Protein AF-A0A553IFP4-F1 (afdb_monomer)

Sequence (148 aa):
MVDFTTLPFAVQVHVAQESNVLVGIHGAGLAHSMFMRQGAGAVVEILPRGFEHRGFRNIAAIRNLGYFCTHAKIISSEEWNPGEVVKRIEVEVEREDPQNDGHSNTTTTGELGRRDEWYVMDIEIEEDGFFEITETGIKSRMTKDRGH

pLDDT: mean 74.46, std 21.5, range [29.38, 95.19]

Radius of gyration: 17.95 Å; Cα contacts (8 Å, |Δi|>4): 168; chains: 1; bounding box: 33×40×59 Å

Foldseek 3Di:
DDDPVPDDPVVLLVCLQPAQEAEAEAPRCLVSLLSHQALQHAYEYEAAPPDDDCSNVVSCVVRVHHYHYDHFYFDDPVRDDVVVVVVVPVVPDDDDDDDDDDDDDDDDDDDDPCPPPRVPTDTDDDPVRVCVRRVVRVVVNVVVVVPD

Secondary structure (DSSP, 8-state):
---STTS-HHHHHHHHHH-SEEEEETTBTHHHHHHSPTTT-EEEEEEETT----HHHHHHHHTT-EEEEEEEEE--TTT--HHHHHHHHTTS-------------------------GGG--EE--HHHHHHHHHHHHHHHHTTTT--

Structure (mmCIF, N/CA/C/O backbone):
data_AF-A0A553IFP4-F1
#
_entry.id   AF-A0A553IFP4-F1
#
loop_
_atom_site.group_PDB
_atom_site.id
_atom_site.type_symbol
_atom_site.label_atom_id
_atom_site.label_alt_id
_atom_site.label_comp_id
_atom_site.label_asym_id
_atom_site.label_entity_id
_atom_site.label_seq_id
_atom_site.pdbx_PDB_ins_code
_atom_site.Cartn_x
_atom_site.Cartn_y
_atom_site.Cartn_z
_atom_site.occupancy
_atom_site.B_iso_or_equiv
_atom_site.auth_seq_id
_atom_site.auth_comp_id
_atom_site.auth_asym_id
_atom_site.auth_atom_id
_atom_site.pdbx_PDB_model_num
ATOM 1 N N . MET A 1 1 ? 1.200 -14.270 5.091 1.00 65.12 1 MET A N 1
ATOM 2 C CA . MET A 1 1 ?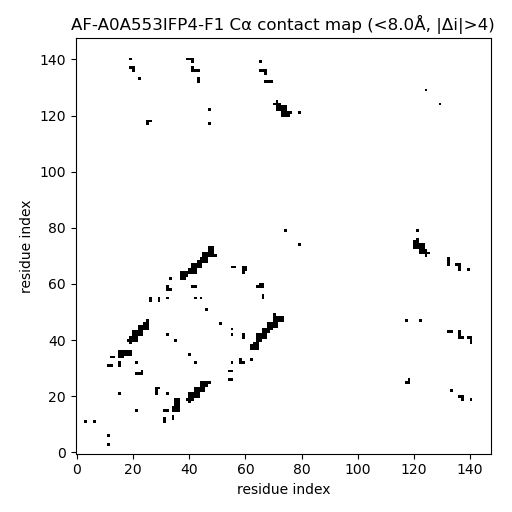 0.666 -13.567 3.902 1.00 65.12 1 MET A CA 1
ATOM 3 C C . MET A 1 1 ? -0.588 -14.308 3.448 1.00 65.12 1 MET A C 1
ATOM 5 O O . MET A 1 1 ? -0.625 -15.515 3.641 1.00 65.12 1 MET A O 1
ATOM 9 N N . VAL A 1 2 ? -1.620 -13.623 2.947 1.00 73.62 2 VAL A N 1
ATOM 10 C CA . VAL A 1 2 ? -2.875 -14.256 2.487 1.00 73.62 2 VAL A CA 1
ATOM 11 C C . VAL A 1 2 ? -2.950 -14.12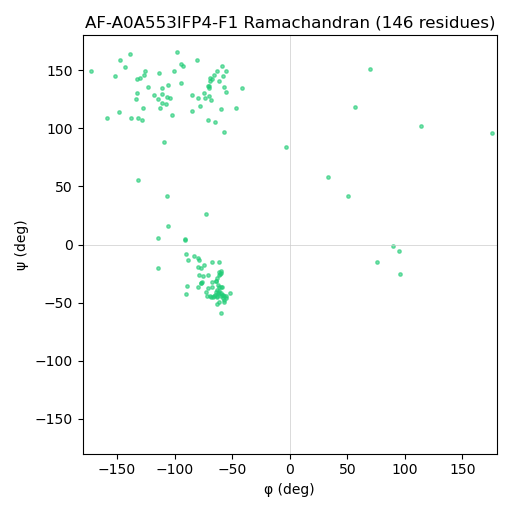1 0.971 1.00 73.62 2 VAL A C 1
ATOM 13 O O . VAL A 1 2 ? -2.773 -13.016 0.464 1.00 73.62 2 VAL A O 1
ATOM 16 N N . ASP A 1 3 ? -3.210 -15.217 0.263 1.00 81.56 3 ASP A N 1
ATOM 17 C CA . ASP A 1 3 ? -3.456 -15.190 -1.179 1.00 81.56 3 ASP A CA 1
ATOM 18 C C . ASP A 1 3 ? -4.931 -14.873 -1.449 1.00 81.56 3 ASP A C 1
ATOM 20 O O . ASP A 1 3 ? -5.823 -15.635 -1.088 1.00 81.56 3 ASP A O 1
ATOM 24 N N . PHE A 1 4 ? -5.197 -13.724 -2.067 1.00 79.00 4 PHE A N 1
ATOM 25 C CA . PHE A 1 4 ? -6.556 -13.272 -2.360 1.00 79.00 4 PHE A CA 1
ATOM 26 C C . PHE A 1 4 ? -7.179 -13.993 -3.562 1.00 79.00 4 PHE A C 1
ATOM 28 O O . PHE A 1 4 ? -8.405 -14.012 -3.671 1.00 79.00 4 PHE A O 1
ATOM 35 N N . THR A 1 5 ? -6.379 -14.599 -4.445 1.00 83.50 5 THR A N 1
ATOM 36 C CA . THR A 1 5 ? -6.872 -15.245 -5.675 1.00 83.50 5 THR A CA 1
ATOM 37 C C . THR A 1 5 ? -7.645 -16.532 -5.391 1.00 83.50 5 THR A C 1
ATOM 39 O O . THR A 1 5 ? -8.560 -16.888 -6.132 1.00 83.50 5 THR A O 1
ATOM 42 N N . THR A 1 6 ? -7.342 -17.182 -4.268 1.00 89.69 6 THR A N 1
ATOM 43 C CA . THR A 1 6 ? -7.983 -18.425 -3.818 1.00 89.69 6 THR A CA 1
ATOM 44 C C . THR A 1 6 ? -9.214 -18.185 -2.942 1.00 89.69 6 THR A C 1
ATOM 46 O O . THR A 1 6 ? -9.957 -19.120 -2.636 1.00 89.69 6 THR A O 1
ATOM 49 N N . LEU A 1 7 ? -9.470 -16.935 -2.540 1.00 88.69 7 LEU A N 1
ATOM 50 C CA . LEU A 1 7 ? -10.558 -16.590 -1.631 1.00 88.69 7 LEU A CA 1
ATOM 51 C C . LEU A 1 7 ? -11.827 -16.169 -2.382 1.00 88.69 7 LEU A C 1
ATOM 53 O O . LEU A 1 7 ? -11.758 -15.349 -3.302 1.00 88.69 7 LEU A O 1
ATOM 57 N N . PRO A 1 8 ? -13.022 -16.601 -1.936 1.00 93.25 8 PRO A N 1
ATOM 58 C CA . PRO A 1 8 ? -14.274 -16.012 -2.394 1.00 93.25 8 PRO A CA 1
ATOM 59 C C . PRO A 1 8 ? -14.309 -14.506 -2.113 1.00 93.25 8 PRO A C 1
ATOM 61 O O . PRO A 1 8 ? -13.852 -14.056 -1.062 1.00 93.25 8 PRO A O 1
ATOM 64 N N . PHE A 1 9 ? -14.928 -13.722 -2.999 1.00 89.31 9 PHE A N 1
ATOM 65 C CA . PHE A 1 9 ? -14.959 -12.257 -2.884 1.00 89.31 9 PHE A CA 1
ATOM 66 C C . PHE A 1 9 ? -15.442 -11.751 -1.512 1.00 89.31 9 PHE A C 1
ATOM 68 O O . PHE A 1 9 ? -14.849 -10.841 -0.939 1.00 89.31 9 PHE A O 1
ATOM 75 N N . ALA A 1 10 ? -16.480 -12.369 -0.939 1.00 92.50 10 ALA A N 1
ATOM 76 C CA . ALA A 1 10 ? -16.972 -12.002 0.391 1.00 92.50 10 ALA A CA 1
ATOM 77 C C . ALA A 1 10 ? -15.898 -12.172 1.483 1.00 92.50 10 ALA A C 1
ATOM 79 O O . ALA A 1 10 ? -15.799 -11.347 2.391 1.00 92.50 10 ALA A O 1
ATOM 80 N N . VAL A 1 11 ? -15.061 -13.206 1.365 1.00 93.44 11 VAL A N 1
ATOM 81 C CA . VAL A 1 11 ? -13.945 -13.456 2.283 1.00 93.44 11 VAL A CA 1
ATOM 82 C C . VAL A 1 11 ? -12.827 -12.444 2.050 1.00 93.44 11 VAL A C 1
ATOM 84 O O . VAL A 1 11 ? -12.305 -11.905 3.017 1.00 93.44 11 VAL A O 1
ATOM 87 N N . GLN A 1 12 ? -12.518 -12.098 0.796 1.00 92.12 12 GLN A N 1
ATOM 88 C CA . GLN A 1 12 ? -11.553 -11.033 0.487 1.00 92.12 12 GLN A CA 1
ATOM 89 C C . GLN A 1 12 ? -11.957 -9.692 1.123 1.00 92.12 12 GLN A C 1
ATOM 91 O O . GLN A 1 12 ? -11.127 -9.001 1.713 1.00 92.12 12 GLN A O 1
ATOM 96 N N . VAL A 1 13 ? -13.242 -9.327 1.036 1.00 92.25 13 VAL A N 1
ATOM 97 C CA . VAL A 1 13 ? -13.784 -8.112 1.668 1.00 92.25 13 VAL A CA 1
ATOM 98 C C . VAL A 1 13 ? -13.666 -8.185 3.188 1.00 92.25 13 VAL A C 1
ATOM 100 O O . VAL A 1 13 ? -13.243 -7.210 3.806 1.00 92.25 13 VAL A O 1
ATOM 103 N N . HIS A 1 14 ? -13.997 -9.330 3.787 1.00 92.75 14 HIS A N 1
ATOM 104 C CA . HIS A 1 14 ? -13.885 -9.521 5.231 1.00 92.75 14 HIS A CA 1
ATOM 105 C C . HIS A 1 14 ? -12.432 -9.409 5.719 1.00 92.75 14 HIS A C 1
ATOM 107 O O . HIS A 1 14 ? -12.154 -8.673 6.660 1.00 92.75 14 HIS A O 1
ATOM 113 N N . VAL A 1 15 ? -11.482 -10.047 5.028 1.00 93.25 15 VAL A N 1
ATOM 114 C CA . VAL A 1 15 ? -10.048 -9.920 5.334 1.00 93.25 15 VAL A CA 1
ATOM 115 C C . VAL A 1 15 ? -9.605 -8.459 5.239 1.00 93.25 15 VAL A C 1
ATOM 117 O O . VAL A 1 15 ? -8.914 -7.967 6.130 1.00 93.25 15 VAL A O 1
ATOM 120 N N . ALA A 1 16 ? -10.034 -7.732 4.204 1.00 92.50 16 ALA A N 1
ATOM 121 C CA . ALA A 1 16 ? -9.710 -6.315 4.063 1.00 92.50 16 ALA A CA 1
ATOM 122 C C . ALA A 1 16 ? -10.293 -5.463 5.210 1.00 92.50 16 ALA A C 1
ATOM 124 O O . ALA A 1 16 ? -9.615 -4.561 5.699 1.00 92.50 16 ALA A O 1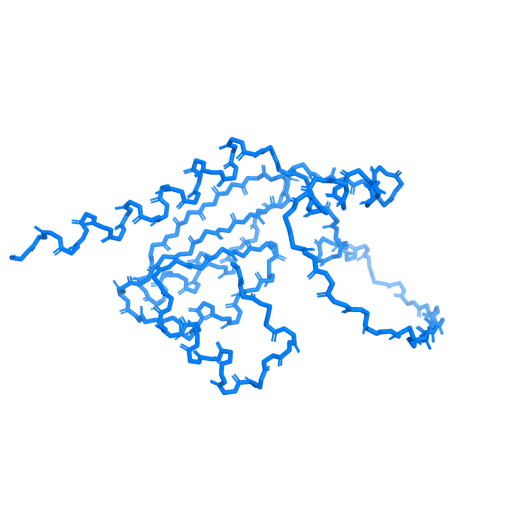
ATOM 125 N N . GLN A 1 17 ? -11.515 -5.758 5.668 1.00 93.56 17 GLN A N 1
ATOM 126 C CA . GLN A 1 17 ? -12.165 -5.080 6.799 1.00 93.56 17 GLN A CA 1
ATOM 127 C C . GLN A 1 17 ? -11.408 -5.265 8.117 1.00 93.56 17 GLN A C 1
ATOM 129 O O . GLN A 1 17 ? -11.241 -4.295 8.858 1.00 93.56 17 GLN A O 1
ATOM 134 N N . GLU A 1 18 ? -10.920 -6.478 8.375 1.00 92.62 18 GLU A N 1
ATOM 135 C CA . GLU A 1 18 ? -10.206 -6.835 9.608 1.00 92.62 18 GLU A CA 1
ATOM 136 C C . GLU A 1 18 ? -8.712 -6.463 9.574 1.00 92.62 18 GLU A C 1
ATOM 138 O O . GLU A 1 18 ? -8.025 -6.498 10.593 1.00 92.62 18 GLU A O 1
ATOM 143 N N . SER A 1 19 ? -8.191 -6.058 8.414 1.00 92.31 19 SER A N 1
ATOM 144 C CA . SER A 1 19 ? -6.783 -5.687 8.260 1.00 92.31 19 SER A CA 1
ATOM 145 C C . SER A 1 19 ? -6.469 -4.331 8.904 1.00 92.31 19 SER A C 1
ATOM 147 O O . SER A 1 19 ? -7.054 -3.301 8.563 1.00 92.31 19 SER A O 1
ATOM 149 N N . ASN A 1 20 ? -5.469 -4.290 9.791 1.00 92.56 20 ASN A N 1
ATOM 150 C CA . ASN A 1 20 ? -4.939 -3.031 10.336 1.00 92.56 20 ASN A CA 1
ATOM 151 C C . ASN A 1 20 ? -4.022 -2.303 9.347 1.00 92.56 20 ASN A C 1
ATOM 153 O O . ASN A 1 20 ? -3.975 -1.071 9.338 1.00 92.56 20 ASN A O 1
ATOM 157 N N . VAL A 1 21 ? -3.292 -3.063 8.532 1.00 93.50 21 VAL A N 1
ATOM 158 C CA . VAL A 1 21 ? -2.367 -2.557 7.520 1.00 93.50 21 VAL A CA 1
ATOM 159 C C . VAL A 1 21 ? -2.626 -3.302 6.221 1.00 93.50 21 VAL A C 1
ATOM 161 O O . VAL A 1 21 ? -2.685 -4.529 6.215 1.00 93.50 21 VAL A O 1
ATOM 164 N N . LEU A 1 22 ? -2.776 -2.555 5.134 1.00 93.50 22 LEU A N 1
ATOM 165 C CA . LEU A 1 22 ? -2.838 -3.082 3.779 1.00 93.50 22 LEU A CA 1
ATOM 166 C C . LEU A 1 22 ? -1.618 -2.588 3.012 1.00 93.50 22 LEU A C 1
ATOM 168 O O . LEU A 1 22 ? -1.394 -1.382 2.932 1.00 93.50 22 LEU A O 1
ATOM 172 N N . VAL A 1 23 ? -0.854 -3.514 2.442 1.00 92.94 23 VAL A N 1
ATOM 173 C CA . VAL A 1 23 ? 0.271 -3.202 1.557 1.00 92.94 23 VAL A CA 1
ATOM 174 C C . VAL A 1 23 ? -0.170 -3.477 0.123 1.00 92.94 23 VAL A C 1
ATOM 176 O O . VAL A 1 23 ? -0.677 -4.559 -0.164 1.00 92.94 23 VAL A O 1
ATOM 179 N N . GLY A 1 24 ? -0.035 -2.487 -0.755 1.00 89.69 24 GLY A N 1
ATOM 180 C CA . GLY A 1 24 ? -0.436 -2.566 -2.156 1.00 89.69 24 GLY A CA 1
ATOM 181 C C . GLY A 1 24 ? 0.678 -2.103 -3.084 1.00 89.69 24 GLY A C 1
ATOM 182 O O . GLY A 1 24 ? 1.411 -1.166 -2.770 1.00 89.69 24 GLY A O 1
ATOM 183 N N . ILE A 1 25 ? 0.794 -2.758 -4.234 1.00 87.94 25 ILE A N 1
ATOM 184 C CA . ILE A 1 25 ? 1.795 -2.461 -5.259 1.00 87.94 25 ILE A CA 1
ATOM 185 C C . ILE A 1 25 ? 1.088 -1.797 -6.442 1.00 87.94 25 ILE A C 1
ATOM 187 O O . ILE A 1 25 ? 0.154 -2.371 -6.991 1.00 87.94 25 ILE A O 1
ATOM 191 N N . HIS A 1 26 ? 1.493 -0.577 -6.801 1.00 76.31 26 HIS A N 1
ATOM 192 C CA . HIS A 1 26 ? 1.103 0.156 -8.016 1.00 76.31 26 HIS A CA 1
ATOM 193 C C . HIS A 1 26 ? -0.339 -0.102 -8.530 1.00 76.31 26 HIS A C 1
ATOM 195 O O . HIS A 1 26 ? -0.580 -0.517 -9.661 1.00 76.31 26 HIS A O 1
ATOM 201 N N . GLY A 1 27 ? -1.343 0.157 -7.684 1.00 71.69 27 GLY A N 1
ATOM 202 C CA . GLY A 1 27 ? -2.770 -0.018 -8.012 1.00 71.69 27 GLY A CA 1
ATOM 203 C C . GLY A 1 27 ? -3.388 -1.352 -7.564 1.00 71.69 27 GLY A C 1
ATOM 204 O O . GLY A 1 27 ? -4.588 -1.391 -7.271 1.00 71.69 27 GLY A O 1
ATOM 205 N N . ALA A 1 28 ? -2.596 -2.416 -7.407 1.00 78.62 28 ALA A N 1
ATOM 206 C CA . ALA A 1 28 ? -3.037 -3.673 -6.809 1.00 78.62 28 ALA A CA 1
ATOM 207 C C . ALA A 1 28 ? -3.317 -3.472 -5.313 1.00 78.62 28 ALA A C 1
ATOM 209 O O . ALA A 1 28 ? -2.475 -2.984 -4.564 1.00 78.62 28 ALA A O 1
ATOM 210 N N . GLY A 1 29 ? -4.531 -3.816 -4.877 1.00 80.62 29 GLY A N 1
ATOM 211 C CA . GLY A 1 29 ? -5.001 -3.576 -3.507 1.00 80.62 29 GLY A CA 1
ATOM 212 C C . GLY A 1 29 ? -5.793 -2.277 -3.312 1.00 80.62 29 GLY A C 1
ATOM 213 O O . GLY A 1 29 ? -6.374 -2.079 -2.243 1.00 80.62 29 GLY A O 1
ATOM 214 N N .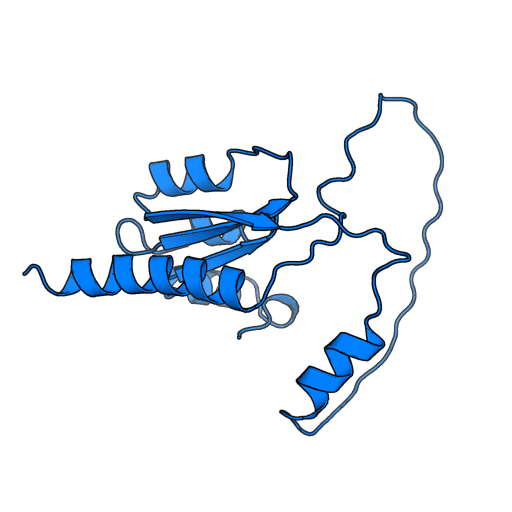 LEU A 1 30 ? -5.908 -1.420 -4.339 1.00 86.19 30 LEU A N 1
ATOM 215 C CA . LEU A 1 30 ? -6.642 -0.153 -4.233 1.00 86.19 30 LEU A CA 1
ATOM 216 C C . LEU A 1 30 ? -8.113 -0.386 -3.870 1.00 86.19 30 LEU A C 1
ATOM 218 O O . LEU A 1 30 ? -8.646 0.270 -2.976 1.00 86.19 30 LEU A O 1
ATOM 222 N N . ALA A 1 31 ? -8.757 -1.355 -4.522 1.00 87.75 31 ALA A N 1
ATOM 223 C CA . ALA A 1 31 ? -10.144 -1.717 -4.239 1.00 87.75 31 ALA A CA 1
ATOM 224 C C . ALA A 1 31 ? -10.323 -2.204 -2.791 1.00 87.75 31 ALA A C 1
ATOM 226 O O . ALA A 1 31 ? -11.255 -1.788 -2.107 1.00 87.75 31 ALA A O 1
ATOM 227 N N . HIS A 1 32 ? -9.393 -3.017 -2.286 1.00 89.44 32 HIS A N 1
ATOM 228 C CA . HIS A 1 32 ? -9.439 -3.522 -0.914 1.00 89.44 32 HIS A CA 1
ATOM 229 C C . HIS A 1 32 ? -9.310 -2.401 0.131 1.00 89.44 32 HIS A C 1
ATOM 231 O O . HIS A 1 32 ? -9.971 -2.462 1.167 1.00 89.44 32 HIS A O 1
ATOM 237 N N . SER A 1 33 ? -8.577 -1.319 -0.167 1.00 91.38 33 SER A N 1
ATOM 238 C CA . SER A 1 33 ? -8.487 -0.152 0.728 1.00 91.38 33 SER A CA 1
ATOM 239 C C . SER A 1 33 ? -9.842 0.530 0.996 1.00 91.38 33 SER A C 1
ATOM 241 O O . SER A 1 33 ? -10.042 1.112 2.064 1.00 91.38 33 SER A O 1
ATOM 243 N N . MET A 1 34 ? -10.818 0.407 0.083 1.00 91.94 34 MET A N 1
ATOM 244 C CA . MET A 1 34 ? -12.183 0.907 0.305 1.00 91.94 34 MET A CA 1
ATOM 245 C C . MET A 1 34 ? -12.912 0.132 1.405 1.00 91.94 34 MET A C 1
ATOM 247 O O . MET A 1 34 ? -13.725 0.708 2.132 1.00 91.94 34 MET A O 1
ATOM 251 N N . PHE A 1 35 ? -12.610 -1.159 1.542 1.00 94.25 35 PHE A N 1
ATOM 252 C CA . PHE A 1 35 ? -13.263 -2.051 2.492 1.00 94.25 35 PHE A CA 1
ATOM 253 C C . PHE A 1 35 ? -12.591 -2.062 3.865 1.00 94.25 35 PHE A C 1
ATOM 255 O O . PHE A 1 35 ? -13.222 -2.496 4.819 1.00 94.25 35 PHE A O 1
ATOM 262 N N . MET A 1 36 ? -11.379 -1.516 4.011 1.00 94.50 36 MET A N 1
ATOM 263 C CA . MET A 1 36 ? -10.734 -1.384 5.321 1.00 94.50 36 MET A CA 1
ATOM 264 C C . MET A 1 36 ? -11.596 -0.621 6.331 1.00 94.50 36 MET A C 1
ATOM 266 O O . MET A 1 36 ? -12.345 0.304 5.976 1.00 94.50 36 MET A O 1
ATOM 270 N N . ARG A 1 37 ? -11.443 -0.967 7.616 1.00 91.19 37 ARG A N 1
ATOM 271 C CA . ARG A 1 37 ? -12.126 -0.292 8.725 1.00 91.19 37 ARG A CA 1
ATOM 272 C C . ARG A 1 37 ? -11.757 1.193 8.774 1.00 91.19 37 ARG A C 1
ATOM 274 O O . ARG A 1 37 ? -10.605 1.574 9.003 1.00 91.19 37 ARG A O 1
ATOM 281 N N . GLN A 1 38 ? -12.766 2.036 8.571 1.00 89.50 38 GLN A N 1
ATOM 282 C CA . GLN A 1 38 ? -12.627 3.490 8.518 1.00 89.50 38 GLN A CA 1
ATOM 283 C C . GLN A 1 38 ? -11.991 4.039 9.803 1.00 89.50 38 GLN A C 1
ATOM 285 O O . GLN A 1 38 ? -12.349 3.626 10.903 1.00 89.50 38 GLN A O 1
ATOM 290 N N . GLY A 1 39 ? -11.036 4.966 9.675 1.00 88.94 39 GLY A N 1
ATOM 291 C CA . GLY A 1 39 ? -10.365 5.600 10.821 1.00 88.94 39 GLY A CA 1
ATOM 292 C C . GLY A 1 39 ? -9.320 4.740 11.544 1.00 88.94 39 GLY A C 1
ATOM 293 O O . GLY A 1 39 ? -8.504 5.279 12.303 1.00 88.94 39 GLY A O 1
ATOM 294 N N . ALA A 1 40 ? -9.321 3.425 11.303 1.00 86.44 40 ALA A N 1
ATOM 295 C CA . ALA A 1 40 ? -8.575 2.451 12.091 1.00 86.44 40 ALA A CA 1
ATOM 296 C C . ALA A 1 40 ? -7.458 1.739 11.316 1.00 86.44 40 ALA A C 1
ATOM 298 O O . ALA A 1 40 ? -6.513 1.287 11.951 1.00 86.44 40 ALA A O 1
ATOM 299 N N . GLY A 1 41 ? -7.482 1.720 9.979 1.00 92.88 41 GLY A N 1
ATOM 300 C CA . GLY A 1 41 ? -6.439 1.091 9.153 1.00 92.88 41 GLY A CA 1
ATOM 301 C C . GLY A 1 41 ? -5.374 2.043 8.582 1.00 92.88 41 GLY A C 1
ATOM 302 O O . GLY A 1 41 ? -5.545 3.266 8.571 1.00 92.88 41 GLY A O 1
ATOM 303 N N . ALA A 1 42 ? -4.274 1.480 8.088 1.00 95.19 42 ALA A N 1
ATOM 304 C CA . ALA A 1 42 ? -3.257 2.173 7.300 1.00 95.19 42 ALA A CA 1
ATOM 305 C C . ALA A 1 42 ? -3.000 1.457 5.968 1.00 95.19 42 ALA A C 1
ATOM 307 O O . ALA A 1 42 ? -3.095 0.238 5.875 1.00 95.19 42 ALA A O 1
ATOM 308 N N . VAL A 1 43 ? -2.646 2.235 4.954 1.00 94.38 43 VAL A N 1
ATOM 309 C CA . VAL A 1 43 ? -2.230 1.769 3.637 1.00 94.38 43 VAL A CA 1
ATOM 310 C C . VAL A 1 43 ? -0.747 2.066 3.463 1.00 94.38 43 VAL A C 1
ATOM 312 O O . VAL A 1 43 ? -0.300 3.183 3.733 1.00 94.38 43 VAL A O 1
ATOM 315 N N . VAL A 1 44 ? -0.017 1.077 2.964 1.00 94.38 44 VAL A N 1
ATOM 316 C CA . VAL A 1 44 ? 1.347 1.203 2.459 1.00 94.38 44 VAL A CA 1
ATOM 317 C C . VAL A 1 44 ? 1.308 0.970 0.951 1.00 94.38 44 VAL A C 1
ATOM 319 O O . VAL A 1 44 ? 0.918 -0.105 0.506 1.00 94.38 44 VAL A O 1
ATOM 322 N N . GLU A 1 45 ? 1.672 1.975 0.162 1.00 93.25 45 GLU A N 1
ATOM 323 C CA . GLU A 1 45 ? 1.720 1.885 -1.300 1.00 93.25 45 GLU A CA 1
ATOM 324 C C . GLU A 1 45 ? 3.170 1.815 -1.793 1.00 93.25 45 GLU A C 1
ATOM 326 O O . GLU A 1 45 ? 3.995 2.670 -1.469 1.00 93.25 45 GLU A O 1
ATOM 331 N N . ILE A 1 46 ? 3.479 0.811 -2.608 1.00 91.50 46 ILE A N 1
ATOM 332 C CA . ILE A 1 46 ? 4.763 0.692 -3.298 1.00 91.50 46 ILE A CA 1
ATOM 333 C C . ILE A 1 46 ? 4.544 1.121 -4.749 1.00 91.50 46 ILE A C 1
ATOM 335 O O . ILE A 1 46 ? 3.827 0.461 -5.503 1.00 91.50 46 ILE A O 1
ATOM 339 N N . LEU A 1 47 ? 5.128 2.256 -5.124 1.00 89.38 47 LEU A N 1
ATOM 340 C CA . LEU A 1 47 ? 5.007 2.849 -6.455 1.00 89.38 47 LEU A CA 1
ATOM 341 C C . LEU A 1 47 ? 6.252 2.554 -7.298 1.00 89.38 47 LEU A C 1
ATOM 343 O O . LEU A 1 47 ? 7.351 2.504 -6.753 1.00 89.38 47 LEU A O 1
ATOM 347 N N . PRO A 1 48 ? 6.148 2.439 -8.627 1.00 88.06 48 PRO A N 1
ATOM 348 C CA . PRO A 1 48 ? 7.324 2.386 -9.480 1.00 88.06 48 PRO A CA 1
ATOM 349 C C . PRO A 1 48 ? 8.008 3.760 -9.483 1.00 88.06 48 PRO A C 1
ATOM 351 O O . PRO A 1 48 ? 7.344 4.802 -9.499 1.00 88.06 48 PRO A O 1
ATOM 354 N N . ARG A 1 49 ? 9.342 3.801 -9.459 1.00 84.44 49 ARG A N 1
ATOM 355 C CA . ARG A 1 49 ? 10.108 5.056 -9.460 1.00 84.44 49 ARG A CA 1
ATOM 356 C C . ARG A 1 49 ? 9.709 5.931 -10.655 1.00 84.44 49 ARG A C 1
ATOM 358 O O . ARG A 1 49 ? 9.699 5.476 -11.792 1.00 84.44 49 ARG A O 1
ATOM 365 N N . GLY A 1 50 ? 9.428 7.207 -10.387 1.00 80.19 50 GLY A N 1
ATOM 366 C CA . GLY A 1 50 ? 8.991 8.173 -11.402 1.00 80.19 50 GLY A CA 1
ATOM 367 C C . GLY A 1 50 ? 7.474 8.242 -11.608 1.00 80.19 50 GLY A C 1
ATOM 368 O O . GLY A 1 50 ? 7.020 9.082 -12.380 1.00 80.19 50 GLY A O 1
ATOM 369 N N . PHE A 1 51 ? 6.693 7.424 -10.893 1.00 78.25 51 PHE A N 1
ATOM 370 C CA . PHE A 1 51 ? 5.232 7.475 -10.912 1.00 78.25 51 PHE A CA 1
ATOM 371 C C . PHE A 1 51 ? 4.667 8.102 -9.635 1.00 78.25 51 PHE A C 1
ATOM 373 O O . PHE A 1 51 ? 5.080 7.791 -8.517 1.00 78.25 51 PHE A O 1
ATOM 380 N N . GLU A 1 52 ? 3.669 8.969 -9.809 1.00 73.00 52 GLU A N 1
ATOM 381 C CA . GLU A 1 52 ? 2.969 9.661 -8.719 1.00 73.00 52 GLU A CA 1
ATOM 382 C C . GLU A 1 52 ? 1.445 9.561 -8.886 1.00 73.00 52 GLU A C 1
ATOM 384 O O . GLU A 1 52 ? 0.712 10.556 -8.926 1.00 73.00 52 GLU A O 1
ATOM 389 N N . HIS A 1 53 ? 0.933 8.334 -8.993 1.00 79.12 53 HIS A N 1
ATOM 390 C CA . HIS A 1 53 ? -0.509 8.119 -8.935 1.00 79.12 53 HIS A CA 1
ATOM 391 C C . HIS A 1 53 ? -1.028 8.353 -7.515 1.00 79.12 53 HIS A C 1
ATOM 393 O O . HIS A 1 53 ? -0.432 7.948 -6.527 1.00 79.12 53 HIS A O 1
ATOM 399 N N . ARG A 1 54 ? -2.166 9.048 -7.406 1.00 79.69 54 ARG A N 1
ATOM 400 C CA . ARG A 1 54 ? -2.727 9.486 -6.113 1.00 79.69 54 ARG A CA 1
ATOM 401 C C . ARG A 1 54 ? -3.940 8.667 -5.677 1.00 79.69 54 ARG A C 1
ATOM 403 O O . ARG A 1 54 ? -4.702 9.119 -4.827 1.00 79.69 54 ARG A O 1
ATOM 410 N N . GLY A 1 55 ? -4.148 7.497 -6.285 1.00 84.19 55 GLY A N 1
ATOM 411 C CA . GLY A 1 55 ? -5.329 6.658 -6.072 1.00 84.19 55 GLY A CA 1
ATOM 412 C C . GLY A 1 55 ? -5.474 6.238 -4.613 1.00 84.19 55 GLY A C 1
ATOM 413 O O . GLY A 1 55 ? -6.455 6.606 -3.962 1.00 84.19 55 GLY A O 1
ATOM 414 N N . PHE A 1 56 ? -4.470 5.546 -4.073 1.00 86.56 56 PHE A N 1
ATOM 415 C CA . PHE A 1 56 ? -4.484 5.116 -2.676 1.00 86.56 56 PHE A CA 1
ATOM 416 C C . PHE A 1 56 ? -4.478 6.299 -1.721 1.00 86.56 56 PHE A C 1
ATOM 418 O O . PHE A 1 56 ? -5.251 6.300 -0.769 1.00 86.56 56 PHE A O 1
ATOM 425 N N . ARG A 1 57 ? -3.691 7.344 -2.006 1.00 90.25 57 ARG A N 1
ATOM 426 C CA . ARG A 1 57 ? -3.677 8.565 -1.188 1.00 90.25 57 ARG A CA 1
ATOM 427 C C . ARG A 1 57 ? -5.070 9.176 -1.037 1.00 90.25 57 ARG A C 1
ATOM 429 O O . ARG A 1 57 ? -5.463 9.565 0.061 1.00 90.25 57 ARG A O 1
ATOM 436 N N . ASN A 1 58 ? -5.826 9.256 -2.131 1.00 91.81 58 ASN A N 1
ATOM 437 C CA . ASN A 1 58 ? -7.170 9.825 -2.123 1.00 91.81 58 ASN A CA 1
ATOM 438 C C . ASN A 1 58 ? -8.151 8.940 -1.346 1.00 91.81 58 ASN A C 1
ATOM 440 O O . ASN A 1 58 ? -8.910 9.456 -0.526 1.00 91.81 58 ASN A O 1
ATOM 444 N N . ILE A 1 59 ? -8.128 7.620 -1.560 1.00 91.44 59 ILE A N 1
ATOM 445 C CA . ILE A 1 59 ? -9.004 6.704 -0.815 1.00 91.44 59 ILE A CA 1
ATOM 446 C C . ILE A 1 59 ? -8.643 6.706 0.669 1.00 91.44 59 ILE A C 1
ATOM 448 O O . ILE A 1 59 ? -9.539 6.805 1.502 1.00 91.44 59 ILE A O 1
ATOM 452 N N . ALA A 1 60 ? -7.356 6.674 1.010 1.00 92.31 60 ALA A N 1
ATOM 453 C CA . ALA A 1 60 ? -6.897 6.747 2.388 1.00 92.31 60 ALA A CA 1
ATOM 454 C C . ALA A 1 60 ? -7.392 8.025 3.073 1.00 92.31 60 ALA A C 1
ATOM 456 O O . ALA A 1 60 ? -7.927 7.950 4.175 1.00 92.31 60 ALA A O 1
ATOM 457 N N . ALA A 1 61 ? -7.333 9.176 2.396 1.00 92.94 61 ALA A N 1
ATOM 458 C CA . ALA A 1 61 ? -7.892 10.420 2.919 1.00 92.94 61 ALA A CA 1
ATOM 459 C C . ALA A 1 61 ? -9.413 10.324 3.152 1.00 92.94 61 ALA A C 1
ATOM 461 O O . ALA A 1 61 ? -9.887 10.625 4.246 1.00 92.94 61 ALA A O 1
ATOM 462 N N . ILE A 1 62 ? -10.177 9.839 2.165 1.00 94.00 62 ILE A N 1
ATOM 463 C CA . ILE A 1 62 ? -11.643 9.684 2.266 1.00 94.00 62 ILE A CA 1
ATOM 464 C C . ILE A 1 62 ? -12.030 8.708 3.391 1.00 94.00 62 ILE A C 1
ATOM 466 O O . ILE A 1 62 ? -13.019 8.907 4.097 1.00 94.00 62 ILE A O 1
ATOM 470 N N . ARG A 1 63 ? -11.243 7.648 3.581 1.00 92.19 63 ARG A N 1
ATOM 471 C CA . ARG A 1 63 ? -11.468 6.587 4.571 1.00 92.19 63 ARG A CA 1
ATOM 472 C C . ARG A 1 63 ? -10.794 6.869 5.922 1.00 92.19 63 ARG A C 1
ATOM 474 O O . ARG A 1 63 ? -10.878 6.032 6.823 1.00 92.19 63 ARG A O 1
ATOM 481 N N . ASN A 1 64 ? -10.164 8.034 6.098 1.00 94.38 64 ASN A N 1
ATOM 482 C CA . ASN A 1 64 ? -9.399 8.397 7.298 1.00 94.38 64 ASN A CA 1
ATOM 483 C C . ASN A 1 64 ? -8.366 7.316 7.695 1.00 94.38 64 ASN A C 1
ATOM 485 O O . ASN A 1 64 ? -8.228 6.938 8.861 1.00 94.38 64 ASN A O 1
ATOM 489 N N . LEU A 1 65 ? -7.687 6.758 6.697 1.00 94.25 65 LEU A N 1
ATOM 490 C CA . LEU A 1 65 ? -6.626 5.774 6.869 1.00 94.25 65 LEU A CA 1
ATOM 491 C C . LEU A 1 65 ? -5.272 6.480 6.939 1.00 94.25 65 LEU A C 1
ATOM 493 O O . LEU A 1 65 ? -5.079 7.559 6.382 1.00 94.25 65 LEU A O 1
ATOM 497 N N . GLY A 1 66 ? -4.316 5.847 7.618 1.00 94.38 66 GLY A N 1
ATOM 498 C CA . GLY A 1 66 ? -2.911 6.234 7.468 1.00 94.38 66 GLY A CA 1
ATOM 499 C C . GLY A 1 66 ? -2.457 5.937 6.045 1.00 94.38 66 GLY A C 1
ATOM 500 O O . GLY A 1 66 ? -2.916 4.959 5.461 1.00 94.38 66 GLY A O 1
ATOM 501 N N . TYR A 1 67 ? -1.579 6.762 5.493 1.00 94.94 67 TYR A N 1
ATOM 502 C CA . TYR A 1 67 ? -1.046 6.559 4.154 1.00 94.94 67 TYR A CA 1
ATOM 503 C C . TYR A 1 67 ? 0.463 6.747 4.176 1.00 94.94 67 TYR A C 1
ATOM 505 O O . TYR A 1 67 ? 0.955 7.790 4.609 1.00 94.94 67 TYR A O 1
ATOM 513 N N . PHE A 1 68 ? 1.168 5.730 3.700 1.00 94.56 68 PHE A N 1
ATOM 514 C CA . PHE A 1 68 ? 2.616 5.682 3.586 1.00 94.56 68 PHE A CA 1
ATOM 515 C C . PHE A 1 68 ? 2.956 5.173 2.192 1.00 94.56 68 PHE A C 1
ATOM 517 O O . PHE A 1 68 ? 2.254 4.306 1.673 1.00 94.56 68 PHE A O 1
ATOM 524 N N . CYS A 1 69 ? 4.006 5.701 1.575 1.00 93.25 69 CYS A N 1
ATOM 525 C CA . CYS A 1 69 ? 4.430 5.223 0.269 1.00 93.25 69 CYS A CA 1
ATOM 526 C C . CYS A 1 69 ? 5.944 5.222 0.120 1.00 93.25 69 CYS A C 1
ATOM 528 O O . CYS A 1 69 ? 6.635 6.034 0.735 1.00 93.25 69 CYS A O 1
ATOM 530 N N . THR A 1 70 ? 6.428 4.335 -0.741 1.00 92.81 70 THR A N 1
ATOM 531 C CA . THR A 1 70 ? 7.821 4.295 -1.187 1.00 92.81 70 THR A CA 1
ATOM 532 C C . THR A 1 70 ? 7.884 4.018 -2.686 1.00 92.81 70 THR A C 1
ATOM 534 O O . THR A 1 70 ? 6.897 3.590 -3.289 1.00 92.81 70 THR A O 1
ATOM 537 N N . HIS A 1 71 ? 9.045 4.270 -3.286 1.00 90.69 71 HIS A N 1
ATOM 538 C CA . HIS A 1 71 ? 9.286 4.060 -4.707 1.00 90.69 71 HIS A CA 1
ATOM 539 C C . HIS A 1 71 ? 10.265 2.907 -4.931 1.00 90.69 71 HIS A C 1
ATOM 541 O O . HIS A 1 71 ? 11.405 2.961 -4.477 1.00 90.69 71 HIS A O 1
ATOM 547 N N . ALA A 1 72 ? 9.826 1.900 -5.677 1.00 90.06 72 ALA A N 1
ATOM 548 C CA . ALA A 1 72 ? 10.597 0.732 -6.080 1.00 90.06 72 ALA A CA 1
ATOM 549 C C . ALA A 1 72 ? 11.241 0.924 -7.462 1.00 90.06 72 ALA A C 1
ATOM 551 O O . ALA A 1 72 ? 10.770 1.715 -8.289 1.00 90.06 72 ALA A O 1
ATOM 552 N N . LYS A 1 73 ? 12.338 0.210 -7.725 1.00 89.31 73 LYS A N 1
ATOM 553 C CA . LYS A 1 73 ? 13.003 0.209 -9.030 1.00 89.31 73 LYS A CA 1
ATOM 554 C C . LYS A 1 73 ? 12.103 -0.516 -10.031 1.00 89.31 73 LYS A C 1
ATOM 556 O O . LYS A 1 73 ? 11.586 -1.582 -9.738 1.00 89.31 73 LYS A O 1
ATOM 561 N N . ILE A 1 74 ? 11.932 0.062 -11.213 1.00 85.00 74 ILE A N 1
ATOM 562 C CA . ILE A 1 74 ? 11.337 -0.641 -12.352 1.00 85.00 74 ILE A CA 1
ATOM 563 C C . ILE A 1 74 ? 12.378 -1.613 -12.896 1.00 85.00 74 ILE A C 1
ATOM 565 O O . ILE A 1 74 ? 13.505 -1.196 -13.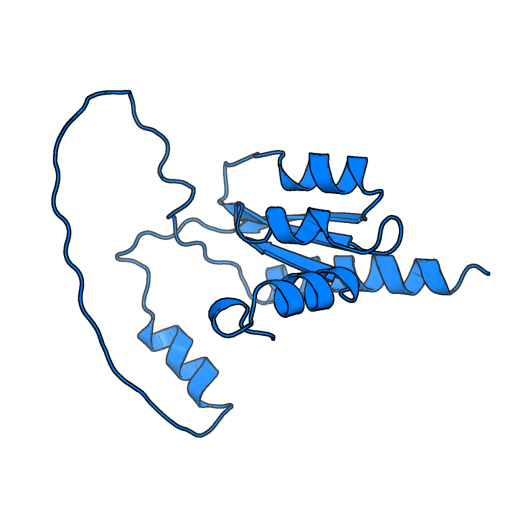176 1.00 85.00 74 ILE A O 1
ATOM 569 N N . ILE A 1 75 ? 11.987 -2.865 -13.087 1.00 83.31 75 ILE A N 1
ATOM 570 C CA . ILE A 1 75 ? 12.814 -3.877 -13.742 1.00 83.31 75 ILE A CA 1
ATOM 571 C C . ILE A 1 75 ? 12.170 -4.283 -15.066 1.00 83.31 75 ILE A C 1
ATOM 573 O O . ILE A 1 75 ? 10.950 -4.218 -15.225 1.00 83.31 75 ILE A O 1
ATOM 577 N N . SER A 1 76 ? 12.995 -4.628 -16.054 1.00 72.81 76 SER A N 1
ATOM 578 C CA . SER A 1 76 ? 12.484 -5.162 -17.317 1.00 72.81 76 SER A CA 1
ATOM 579 C C . SER A 1 76 ? 12.159 -6.647 -17.161 1.00 72.81 76 SER A C 1
ATOM 581 O O . SER A 1 76 ? 12.702 -7.324 -16.286 1.00 72.81 76 SER A O 1
ATOM 583 N N . SER A 1 77 ? 11.298 -7.170 -18.032 1.00 66.75 77 SER A N 1
ATOM 584 C CA . SER A 1 77 ? 10.914 -8.586 -17.997 1.00 66.75 77 SER A CA 1
ATOM 585 C C . SER A 1 77 ? 12.118 -9.521 -18.225 1.00 66.75 77 SER A C 1
ATOM 587 O O . SER A 1 77 ? 12.120 -10.658 -17.770 1.00 66.75 77 SER A O 1
ATOM 589 N N . GLU A 1 78 ? 13.182 -9.032 -18.871 1.00 65.12 78 GLU A N 1
ATOM 590 C CA . GLU A 1 78 ? 14.449 -9.748 -19.064 1.00 65.12 78 GLU A CA 1
ATOM 591 C C . GLU A 1 78 ? 15.366 -9.734 -17.827 1.00 65.12 78 GLU A C 1
ATOM 593 O O . GLU A 1 78 ? 16.186 -10.638 -17.673 1.00 65.12 78 GLU A O 1
ATOM 598 N N . GLU A 1 79 ? 15.250 -8.722 -16.957 1.00 63.03 79 GLU A N 1
ATOM 599 C CA . GLU A 1 79 ? 15.952 -8.660 -15.663 1.00 63.03 79 GLU A CA 1
ATOM 600 C C . GLU A 1 79 ? 15.245 -9.510 -14.590 1.00 63.03 79 GLU A C 1
ATOM 602 O O . GLU A 1 79 ? 15.866 -9.899 -13.599 1.00 63.03 79 GLU A O 1
ATOM 607 N N . TRP A 1 80 ? 13.963 -9.836 -14.789 1.00 65.00 80 TRP A N 1
ATOM 608 C CA . TRP A 1 80 ? 13.190 -10.678 -13.881 1.00 65.00 80 TRP A CA 1
ATOM 609 C C . TRP A 1 80 ? 13.645 -12.143 -13.942 1.00 65.00 80 TRP A C 1
ATOM 611 O O . TRP A 1 80 ? 13.362 -12.876 -14.891 1.00 65.00 80 TRP A O 1
ATOM 621 N N . ASN A 1 81 ? 14.331 -12.597 -12.890 1.00 59.72 81 ASN A N 1
ATOM 622 C CA . ASN A 1 81 ? 14.741 -13.990 -12.725 1.00 59.72 81 ASN A CA 1
ATOM 623 C C . ASN A 1 81 ? 13.927 -14.676 -11.609 1.00 59.72 81 ASN A C 1
ATOM 625 O O . ASN A 1 81 ? 14.372 -14.722 -10.455 1.00 59.72 81 ASN A O 1
ATOM 629 N N . PRO A 1 82 ? 12.754 -15.264 -11.918 1.00 56.25 82 PRO A N 1
ATOM 630 C CA . PRO A 1 82 ? 11.905 -15.891 -10.905 1.00 56.25 82 PRO A CA 1
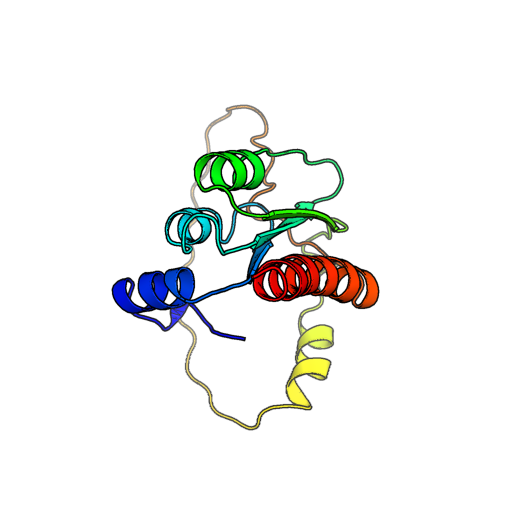ATOM 631 C C . PRO A 1 82 ? 12.615 -17.056 -10.199 1.00 56.25 82 PRO A C 1
ATOM 633 O O . PRO A 1 82 ? 12.347 -17.325 -9.031 1.00 56.25 82 PRO A O 1
ATOM 636 N N . GLY A 1 83 ? 13.578 -17.709 -10.861 1.00 54.19 83 GLY A N 1
ATOM 637 C CA . GLY A 1 83 ? 14.338 -18.828 -10.297 1.00 54.19 83 GLY A CA 1
ATOM 638 C C . GLY A 1 83 ? 15.272 -18.455 -9.140 1.00 54.19 83 GLY A C 1
ATOM 639 O O . GLY A 1 83 ? 15.728 -19.343 -8.420 1.00 54.19 83 GLY A O 1
ATOM 640 N N . GLU A 1 84 ? 15.569 -17.170 -8.936 1.00 55.03 84 GLU A N 1
ATOM 641 C CA . GLU A 1 84 ? 16.349 -16.693 -7.788 1.00 55.03 84 GLU A CA 1
ATOM 642 C C . GLU A 1 84 ? 15.458 -16.362 -6.580 1.00 55.03 84 GLU A C 1
ATOM 644 O O . GLU A 1 84 ? 15.824 -16.653 -5.441 1.00 55.03 84 GLU A O 1
ATOM 649 N N . VAL A 1 85 ? 14.252 -15.840 -6.833 1.00 54.31 85 VAL A N 1
ATOM 650 C CA . VAL A 1 85 ? 13.243 -15.527 -5.807 1.00 54.31 85 VAL A CA 1
ATOM 651 C C . VAL A 1 85 ? 12.623 -16.807 -5.242 1.00 54.31 85 VAL A C 1
ATOM 653 O O . VAL A 1 85 ? 12.535 -16.968 -4.025 1.00 54.31 85 VAL A O 1
ATOM 656 N N . VAL A 1 86 ? 12.270 -17.760 -6.111 1.00 49.19 86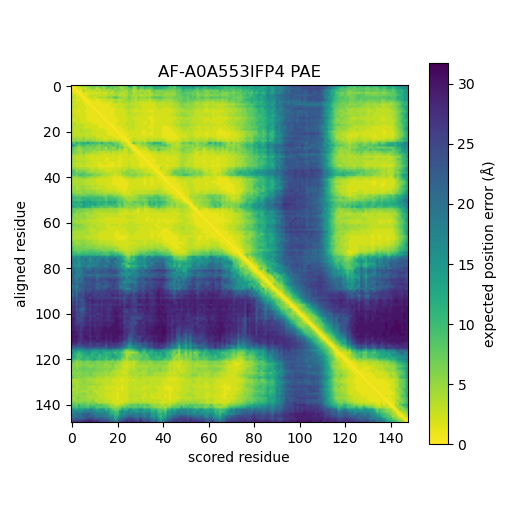 VAL A N 1
ATOM 657 C CA . VAL A 1 86 ? 11.685 -19.050 -5.713 1.00 49.19 86 VAL A CA 1
ATOM 658 C C . VAL A 1 86 ? 12.656 -19.854 -4.840 1.00 49.19 86 VAL A C 1
ATOM 660 O O . VAL A 1 86 ? 12.229 -20.433 -3.850 1.00 49.19 86 VAL A O 1
ATOM 663 N N . LYS A 1 87 ? 13.975 -19.777 -5.076 1.00 39.41 87 LYS A N 1
ATOM 664 C CA . LYS A 1 87 ? 14.986 -20.422 -4.213 1.00 39.41 87 LYS A CA 1
ATOM 665 C C . LYS A 1 87 ? 15.026 -19.897 -2.774 1.00 39.41 87 LYS A C 1
ATOM 667 O O . LYS A 1 87 ? 15.424 -20.646 -1.888 1.00 39.41 87 LYS A O 1
ATOM 672 N N . ARG A 1 88 ? 14.664 -18.631 -2.525 1.00 45.44 88 ARG A N 1
ATOM 673 C CA . ARG A 1 88 ? 14.544 -18.097 -1.152 1.00 45.44 88 ARG A CA 1
ATOM 674 C C . ARG A 1 88 ? 13.253 -18.552 -0.477 1.00 45.44 88 ARG A C 1
ATOM 676 O O . ARG A 1 88 ? 13.262 -18.766 0.728 1.00 45.44 88 ARG A O 1
ATOM 683 N N . ILE A 1 89 ? 12.178 -18.717 -1.249 1.00 46.38 89 ILE A N 1
ATOM 684 C CA . ILE A 1 89 ? 10.861 -19.125 -0.743 1.00 46.38 89 ILE A CA 1
ATOM 685 C C . ILE A 1 89 ? 10.805 -20.644 -0.508 1.00 46.38 89 ILE A C 1
ATOM 687 O O . ILE A 1 89 ? 10.256 -21.070 0.494 1.00 46.38 89 ILE A O 1
ATOM 691 N N . GLU A 1 90 ? 11.450 -21.467 -1.340 1.00 43.53 90 GLU A N 1
ATOM 692 C CA . GLU A 1 90 ? 11.506 -22.936 -1.184 1.00 43.53 90 GLU A CA 1
ATOM 693 C C . GLU A 1 90 ? 12.178 -23.412 0.120 1.00 43.53 90 GLU A C 1
ATOM 695 O O . GLU A 1 90 ? 12.025 -24.571 0.503 1.00 43.53 90 GLU A O 1
ATOM 700 N N . VAL A 1 91 ? 12.907 -22.541 0.830 1.00 47.56 91 VAL A N 1
ATOM 701 C CA . VAL A 1 91 ? 13.467 -22.866 2.155 1.00 47.56 91 VAL A CA 1
ATOM 702 C C . VAL A 1 91 ? 12.385 -22.865 3.248 1.00 47.56 91 VAL A C 1
ATOM 704 O O . VAL A 1 91 ? 12.570 -23.492 4.290 1.00 47.56 91 VAL A O 1
ATOM 707 N N . GLU A 1 92 ? 11.219 -22.265 3.005 1.00 46.91 92 GLU A N 1
ATOM 708 C CA . GLU A 1 92 ? 10.073 -22.307 3.910 1.00 46.91 92 GLU A CA 1
ATOM 709 C C . GLU A 1 92 ? 8.797 -22.679 3.137 1.00 46.91 92 GLU A C 1
ATOM 711 O O . GLU A 1 92 ? 8.240 -21.861 2.415 1.00 46.91 92 GLU A O 1
ATOM 716 N N . VAL A 1 93 ? 8.310 -23.904 3.381 1.00 38.28 93 VAL A N 1
ATOM 717 C CA . VAL A 1 93 ? 7.019 -24.519 2.983 1.00 38.28 93 VAL A CA 1
ATOM 718 C C . VAL A 1 93 ? 7.175 -25.690 1.996 1.00 38.28 93 VAL A C 1
ATOM 720 O O . VAL A 1 93 ? 7.332 -25.537 0.789 1.00 38.28 93 VAL A O 1
ATOM 723 N N . GLU A 1 94 ? 7.060 -26.905 2.541 1.00 32.16 94 GLU A N 1
ATOM 724 C CA . GLU A 1 94 ? 6.908 -28.153 1.791 1.00 32.16 94 GLU A CA 1
ATOM 725 C C . GLU A 1 94 ? 5.457 -28.352 1.276 1.00 32.16 94 GLU A C 1
ATOM 727 O O . GLU A 1 94 ? 4.551 -28.546 2.084 1.00 32.16 94 GLU A O 1
ATOM 732 N N . ARG A 1 95 ? 5.331 -28.437 -0.069 1.00 38.81 95 ARG A N 1
ATOM 733 C CA . ARG A 1 95 ? 4.347 -29.154 -0.947 1.00 38.81 95 ARG A CA 1
ATOM 734 C C . ARG A 1 95 ? 2.875 -28.654 -0.997 1.00 38.81 95 ARG A C 1
ATOM 736 O O . ARG A 1 95 ? 2.395 -28.100 -0.022 1.00 38.81 95 ARG A O 1
ATOM 743 N N . GLU A 1 96 ? 2.063 -28.782 -2.068 1.00 31.00 96 GLU A N 1
ATOM 744 C CA . GLU A 1 96 ? 1.987 -29.619 -3.299 1.00 31.00 96 GLU A CA 1
ATOM 745 C C . GLU A 1 96 ? 1.368 -28.837 -4.506 1.00 31.00 96 GLU A C 1
ATOM 747 O O . GLU A 1 96 ? 0.632 -27.873 -4.301 1.00 31.00 96 GLU A O 1
ATOM 752 N N . ASP A 1 97 ? 1.639 -29.289 -5.747 1.00 38.44 97 ASP A N 1
ATOM 753 C CA . ASP A 1 97 ? 1.141 -28.790 -7.059 1.00 38.44 97 ASP A CA 1
ATOM 754 C C . ASP A 1 97 ? -0.401 -28.820 -7.226 1.00 38.44 97 ASP A C 1
ATOM 756 O O . ASP A 1 97 ? -1.053 -29.715 -6.679 1.00 38.44 97 ASP A O 1
ATOM 760 N N . PRO A 1 98 ? -1.012 -27.947 -8.073 1.00 42.91 98 PRO A N 1
ATOM 761 C CA . PRO A 1 98 ? -1.381 -28.425 -9.420 1.00 42.91 98 PRO A CA 1
ATOM 762 C C . PRO A 1 98 ? -1.431 -27.391 -10.579 1.00 42.91 98 PRO A C 1
ATOM 764 O O . PRO A 1 98 ? -1.912 -26.274 -10.453 1.00 42.91 98 PRO A O 1
ATOM 767 N N . GLN A 1 99 ? -1.029 -27.904 -11.749 1.00 32.53 99 GLN A N 1
ATOM 768 C CA . GLN A 1 99 ? -1.589 -27.787 -13.114 1.00 32.53 99 GLN A CA 1
ATOM 769 C C . GLN A 1 99 ? -1.821 -26.425 -13.816 1.00 32.53 99 GLN A C 1
ATOM 771 O O . GLN A 1 99 ? -2.677 -25.621 -13.480 1.00 32.53 99 GLN A O 1
ATOM 776 N N . ASN A 1 100 ? -1.091 -26.336 -14.933 1.00 36.84 100 ASN A N 1
ATOM 777 C CA . ASN A 1 100 ? -1.046 -25.389 -16.048 1.00 36.84 100 ASN A CA 1
ATOM 778 C C . ASN A 1 100 ? -2.275 -25.444 -16.981 1.00 36.84 100 ASN A C 1
ATOM 780 O O . ASN A 1 100 ? -2.551 -26.497 -17.562 1.00 36.84 100 ASN A O 1
ATOM 784 N N . ASP A 1 101 ? -2.906 -24.298 -17.240 1.00 30.30 101 ASP A N 1
ATOM 785 C CA . ASP A 1 101 ? -3.777 -24.067 -18.390 1.00 30.30 101 ASP A CA 1
ATOM 786 C C . ASP A 1 101 ? -3.376 -22.800 -19.171 1.00 30.30 101 ASP A C 1
ATOM 788 O O . ASP A 1 101 ? -3.558 -21.653 -18.772 1.00 30.30 101 ASP A O 1
ATOM 792 N N . GLY A 1 102 ? -2.796 -23.029 -20.350 1.00 37.31 102 GLY A N 1
ATOM 793 C CA . GLY A 1 102 ? -2.411 -21.973 -21.275 1.00 37.31 102 GLY A CA 1
ATOM 794 C C . GLY A 1 102 ? -3.615 -21.288 -21.925 1.00 37.31 102 GLY A C 1
ATOM 795 O O . GLY A 1 102 ? -4.517 -21.943 -22.456 1.00 37.31 102 GLY A O 1
ATOM 796 N N . HIS A 1 103 ? -3.564 -19.957 -21.996 1.00 31.03 103 HIS A N 1
ATOM 797 C CA . HIS A 1 103 ? -4.346 -19.195 -22.965 1.00 31.03 103 HIS A CA 1
ATOM 798 C C . HIS A 1 103 ? -3.530 -18.058 -23.588 1.00 31.03 103 HIS A C 1
ATOM 800 O O . HIS A 1 103 ? -3.204 -17.055 -22.960 1.00 31.03 103 HIS A O 1
ATOM 806 N N . SER A 1 104 ? -3.207 -18.259 -24.866 1.00 37.22 104 SER A N 1
ATOM 807 C CA . SER A 1 104 ? -2.765 -17.243 -25.822 1.00 37.22 104 SER A CA 1
ATOM 808 C C . SER A 1 104 ? -3.934 -16.320 -26.158 1.00 37.22 104 SER A C 1
ATOM 810 O O . SER A 1 104 ? -5.045 -16.814 -26.326 1.00 37.22 104 SER A O 1
ATOM 812 N N . ASN A 1 105 ? -3.681 -15.020 -26.339 1.00 31.23 105 ASN A N 1
ATOM 813 C CA . ASN A 1 105 ? -4.507 -14.190 -27.214 1.00 31.23 105 ASN A CA 1
ATOM 814 C C . ASN A 1 105 ? -3.680 -13.080 -27.880 1.00 31.23 105 ASN A C 1
ATOM 816 O O . ASN A 1 105 ? -3.192 -12.152 -27.241 1.00 31.23 105 ASN A O 1
ATOM 820 N N . THR A 1 106 ? -3.567 -13.182 -29.202 1.00 37.31 106 THR A N 1
ATOM 821 C CA . THR A 1 106 ? -3.103 -12.155 -30.138 1.00 37.31 106 THR A CA 1
ATOM 822 C C . THR A 1 106 ? -4.266 -11.244 -30.526 1.00 37.31 106 THR A C 1
ATOM 824 O O . THR A 1 106 ? -5.265 -11.746 -31.035 1.00 37.31 106 THR A O 1
ATOM 827 N N . THR A 1 107 ? -4.128 -9.914 -30.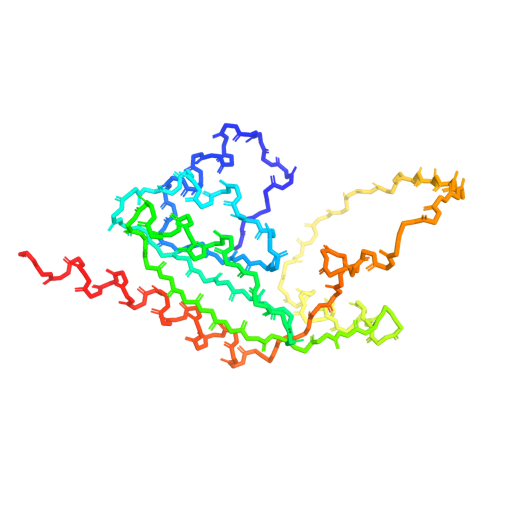417 1.00 31.09 107 THR A N 1
ATOM 828 C CA . THR A 1 107 ? -4.802 -8.957 -31.327 1.00 31.09 107 THR A CA 1
ATOM 829 C C . THR A 1 107 ? -4.094 -7.586 -31.343 1.00 31.09 107 THR A C 1
ATOM 831 O O . THR A 1 107 ? -4.147 -6.820 -30.387 1.00 31.09 107 THR A O 1
ATOM 834 N N . THR A 1 108 ? -3.433 -7.286 -32.462 1.00 32.84 108 THR A N 1
ATOM 835 C CA . THR A 1 108 ? -3.115 -5.953 -33.026 1.00 32.84 108 THR A CA 1
ATOM 836 C C . THR A 1 108 ? -4.427 -5.220 -33.380 1.00 32.84 108 THR A C 1
ATOM 838 O O . THR A 1 108 ? -5.395 -5.882 -33.718 1.00 32.84 108 THR A O 1
ATOM 841 N N . THR A 1 109 ? -4.653 -3.904 -33.366 1.00 34.25 109 THR A N 1
ATOM 842 C CA . THR A 1 109 ? -3.882 -2.663 -33.573 1.00 34.25 109 THR A CA 1
ATOM 843 C C . THR A 1 109 ? -4.813 -1.493 -33.202 1.00 34.25 109 THR A C 1
ATOM 845 O O . THR A 1 109 ? -6.013 -1.577 -33.470 1.00 34.25 109 THR A O 1
ATOM 848 N N . GLY A 1 110 ? -4.283 -0.370 -32.710 1.00 29.38 110 GLY A N 1
ATOM 849 C CA . GLY A 1 110 ? -5.033 0.889 -32.630 1.00 29.38 110 GLY A CA 1
ATOM 850 C C . GLY A 1 110 ? -4.248 1.998 -31.937 1.00 29.38 110 GLY A C 1
ATOM 851 O O . GLY A 1 110 ? -4.228 2.071 -30.713 1.00 29.38 110 GLY A O 1
ATOM 852 N N . GLU A 1 111 ? -3.591 2.841 -32.731 1.00 44.78 111 GLU A N 1
ATOM 853 C CA . GLU A 1 111 ? -2.783 3.991 -32.315 1.00 44.78 111 GLU A CA 1
ATOM 854 C C . GLU A 1 111 ? -3.579 4.997 -31.462 1.00 44.78 111 GLU A C 1
ATOM 856 O O . GLU A 1 111 ? -4.254 5.895 -31.961 1.00 44.78 111 GLU A O 1
ATOM 861 N N . LEU A 1 112 ? -3.445 4.871 -30.144 1.00 41.06 112 LEU A N 1
ATOM 862 C CA . LEU A 1 112 ? -3.682 5.925 -29.164 1.00 41.06 112 LEU A CA 1
ATOM 863 C C . LEU A 1 112 ? -2.412 5.977 -28.317 1.00 41.06 112 LEU A C 1
ATOM 865 O O . LEU A 1 112 ? -2.026 4.966 -27.736 1.00 41.06 112 LEU A O 1
ATOM 869 N N . GLY A 1 113 ? -1.723 7.121 -28.352 1.00 38.34 113 GLY A N 1
ATOM 870 C CA . GLY A 1 113 ? -0.351 7.294 -27.869 1.00 38.34 113 GLY A CA 1
ATOM 871 C C . GLY A 1 113 ? -0.047 6.576 -26.555 1.00 38.34 113 GLY A C 1
ATOM 872 O O . GLY A 1 113 ? -0.862 6.636 -25.639 1.00 38.34 113 GLY A O 1
ATOM 873 N N . ARG A 1 114 ? 1.119 5.902 -26.527 1.00 41.59 114 ARG A N 1
ATOM 874 C CA . ARG A 1 114 ? 1.778 5.223 -25.390 1.00 41.59 114 ARG A CA 1
ATOM 875 C C . ARG A 1 114 ? 1.009 5.415 -24.081 1.00 41.59 114 ARG A C 1
ATOM 877 O O . ARG A 1 114 ? 1.301 6.321 -23.308 1.00 41.59 114 ARG A O 1
ATOM 884 N N . ARG A 1 115 ? -0.005 4.579 -23.854 1.00 48.53 115 ARG A N 1
ATOM 885 C CA . ARG A 1 115 ? -0.518 4.369 -22.505 1.00 48.53 115 ARG A CA 1
ATOM 886 C C . ARG A 1 115 ? 0.634 3.717 -21.768 1.00 48.53 115 ARG A C 1
ATOM 888 O O . ARG A 1 115 ? 0.959 2.581 -22.085 1.00 48.53 115 ARG A O 1
ATOM 895 N N . ASP A 1 116 ? 1.294 4.478 -20.902 1.00 57.56 116 ASP A N 1
ATOM 896 C CA . ASP A 1 116 ? 2.376 3.981 -20.061 1.00 57.56 116 ASP A CA 1
ATOM 897 C C . ASP A 1 116 ? 1.910 2.662 -19.431 1.00 57.56 116 ASP A C 1
ATOM 899 O O . ASP A 1 116 ? 0.899 2.623 -18.731 1.00 57.56 116 ASP A O 1
ATOM 903 N N . GLU A 1 117 ? 2.593 1.563 -19.744 1.00 64.56 117 GLU A N 1
ATOM 904 C CA . GLU A 1 117 ? 2.232 0.188 -19.361 1.00 64.56 117 GLU A CA 1
ATOM 905 C C . GLU A 1 117 ? 2.486 -0.073 -17.865 1.00 64.56 117 GLU A C 1
ATOM 907 O O . GLU A 1 117 ? 2.695 -1.194 -17.426 1.00 64.56 117 GLU A O 1
ATOM 912 N N . TRP A 1 118 ? 2.448 0.977 -17.046 1.00 64.81 118 TRP A N 1
ATOM 913 C CA . TRP A 1 118 ? 2.882 0.998 -15.653 1.00 64.81 118 TRP A CA 1
ATOM 914 C C . TRP A 1 118 ? 2.144 0.021 -14.742 1.00 64.81 118 TRP A C 1
ATOM 916 O O . TRP A 1 118 ? 2.676 -0.365 -13.710 1.00 64.81 118 TRP A O 1
ATOM 926 N N . TYR A 1 119 ? 0.934 -0.391 -15.120 1.00 65.38 119 TYR A N 1
ATOM 927 C CA . TYR A 1 119 ? 0.124 -1.345 -14.365 1.00 65.38 119 TYR A CA 1
ATOM 928 C C . TYR A 1 119 ? 0.545 -2.812 -14.573 1.00 65.38 119 TYR A C 1
ATOM 930 O O . TYR A 1 119 ? 0.071 -3.668 -13.830 1.00 65.38 119 TYR A O 1
ATOM 938 N N . VAL A 1 120 ? 1.404 -3.105 -15.560 1.00 69.94 120 VAL A N 1
ATOM 939 C CA . VAL A 1 120 ? 2.005 -4.436 -15.801 1.00 69.94 120 VAL A CA 1
ATOM 940 C C . VAL A 1 120 ? 3.520 -4.450 -15.585 1.00 69.94 120 VAL A C 1
ATOM 942 O O . VAL A 1 120 ? 4.168 -5.443 -15.894 1.00 69.94 120 VAL A O 1
ATOM 945 N N . MET A 1 121 ? 4.102 -3.348 -15.105 1.00 73.12 121 MET A N 1
ATOM 946 C CA . MET A 1 121 ? 5.547 -3.251 -14.919 1.00 73.12 121 MET A CA 1
ATOM 947 C C . MET A 1 121 ? 5.966 -3.945 -13.633 1.00 73.12 121 MET A C 1
ATOM 949 O O . MET A 1 121 ? 5.487 -3.598 -12.556 1.00 73.12 121 MET A O 1
ATOM 953 N N . ASP A 1 122 ? 6.918 -4.862 -13.751 1.00 83.00 122 ASP A N 1
ATOM 954 C CA . ASP A 1 122 ? 7.546 -5.475 -12.594 1.00 83.00 122 ASP A CA 1
ATOM 955 C C . ASP A 1 122 ? 8.391 -4.442 -11.835 1.00 83.00 122 ASP A C 1
ATOM 957 O O . ASP A 1 122 ? 9.047 -3.560 -12.411 1.00 83.00 122 ASP A O 1
ATOM 961 N N . ILE A 1 123 ? 8.362 -4.551 -10.509 1.00 85.50 123 ILE A N 1
ATOM 962 C CA . ILE A 1 123 ? 9.127 -3.690 -9.616 1.00 85.50 123 ILE A CA 1
ATOM 963 C C . ILE A 1 123 ? 9.968 -4.507 -8.642 1.00 85.50 123 ILE A C 1
ATOM 965 O O . ILE A 1 123 ? 9.559 -5.557 -8.154 1.00 85.50 123 ILE A O 1
ATOM 969 N N . GLU A 1 124 ? 11.131 -3.966 -8.313 1.00 88.88 124 GLU A N 1
ATOM 970 C CA . GLU A 1 124 ? 12.050 -4.501 -7.321 1.00 88.88 124 GLU A CA 1
ATOM 971 C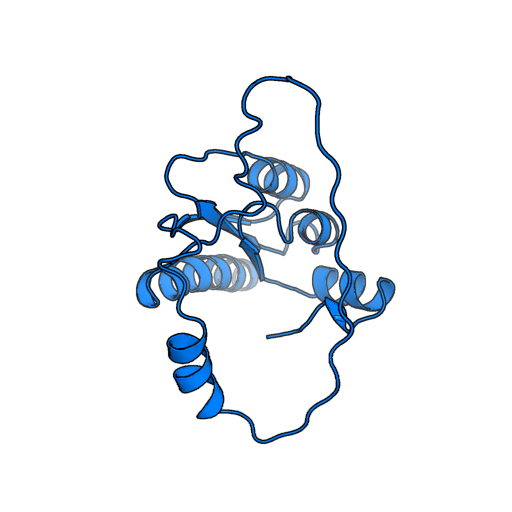 C . GLU A 1 124 ? 12.220 -3.492 -6.185 1.00 88.88 124 GLU A C 1
ATOM 973 O O . GLU A 1 124 ? 12.497 -2.305 -6.403 1.00 88.88 124 GLU A O 1
ATOM 978 N N . ILE A 1 125 ? 12.038 -3.966 -4.956 1.00 90.31 125 ILE A N 1
ATOM 979 C CA . ILE A 1 125 ? 12.279 -3.204 -3.736 1.00 90.31 125 ILE A CA 1
ATOM 980 C C . ILE A 1 125 ? 13.276 -3.968 -2.871 1.00 90.31 125 ILE A C 1
ATOM 982 O O . ILE A 1 125 ? 13.153 -5.178 -2.695 1.00 90.31 125 ILE A O 1
ATOM 986 N N . GLU A 1 126 ? 14.251 -3.244 -2.328 1.00 89.12 126 GLU A N 1
ATOM 987 C CA . GLU A 1 126 ? 15.183 -3.790 -1.344 1.00 89.12 126 GLU A CA 1
ATOM 988 C C . GLU A 1 126 ? 14.426 -4.237 -0.088 1.00 89.12 126 GLU A C 1
ATOM 990 O O . GLU A 1 126 ? 13.509 -3.552 0.377 1.00 89.12 126 GLU A O 1
ATOM 995 N N . GLU A 1 127 ? 14.842 -5.364 0.484 1.00 87.44 127 GLU A N 1
ATOM 996 C CA . GLU A 1 127 ? 14.206 -5.979 1.654 1.00 87.44 127 GLU A CA 1
ATOM 997 C C . GLU A 1 127 ? 14.106 -4.999 2.836 1.00 87.44 127 GLU A C 1
ATOM 999 O O . GLU A 1 127 ? 13.025 -4.806 3.398 1.00 87.44 127 GLU A O 1
ATOM 1004 N N . ASP A 1 128 ? 15.193 -4.284 3.137 1.00 89.38 128 ASP A N 1
ATOM 1005 C CA . ASP A 1 128 ? 15.231 -3.265 4.192 1.00 89.38 128 ASP A CA 1
ATOM 1006 C C . ASP A 1 128 ? 14.213 -2.142 3.945 1.00 89.38 128 ASP A C 1
ATOM 1008 O O . ASP A 1 128 ? 13.498 -1.723 4.858 1.00 89.38 128 ASP A O 1
ATOM 1012 N N . GLY A 1 129 ? 14.091 -1.691 2.693 1.00 88.69 129 GLY A N 1
ATOM 1013 C CA . GLY A 1 129 ? 13.142 -0.647 2.311 1.00 88.69 129 GLY A CA 1
ATOM 1014 C C . GLY A 1 129 ? 11.688 -1.104 2.439 1.00 88.69 129 GLY A C 1
ATOM 1015 O O . GLY A 1 129 ? 10.825 -0.324 2.851 1.00 88.69 129 GLY A O 1
ATOM 1016 N N . PHE A 1 130 ? 11.409 -2.374 2.131 1.00 92.12 130 PHE A N 1
ATOM 1017 C CA . PHE A 1 130 ? 10.093 -2.976 2.335 1.00 92.12 130 PHE A CA 1
ATOM 1018 C C . PHE A 1 130 ? 9.739 -3.086 3.824 1.00 92.12 130 PHE A C 1
ATOM 1020 O O . PHE A 1 130 ? 8.620 -2.734 4.226 1.00 92.12 130 PHE A O 1
ATOM 1027 N N . PHE A 1 131 ? 10.679 -3.543 4.654 1.00 93.31 131 PHE A N 1
ATOM 1028 C CA . PHE A 1 131 ? 10.456 -3.659 6.091 1.00 93.31 131 PHE A CA 1
ATOM 1029 C C . PHE A 1 131 ? 10.273 -2.300 6.755 1.00 93.31 131 PHE A C 1
ATOM 1031 O O . PHE A 1 131 ? 9.330 -2.142 7.527 1.00 93.31 131 PHE A O 1
ATOM 1038 N N . GLU A 1 132 ? 11.095 -1.305 6.422 1.00 93.12 132 GLU A N 1
ATOM 1039 C CA . GLU A 1 132 ? 11.010 0.036 7.005 1.00 93.12 132 GLU A CA 1
ATOM 1040 C C . GLU A 1 132 ? 9.624 0.666 6.789 1.00 93.12 132 GLU A C 1
ATOM 1042 O O . GLU A 1 132 ? 8.981 1.146 7.735 1.00 93.12 132 GLU A O 1
ATOM 1047 N N . ILE A 1 133 ? 9.116 0.636 5.552 1.00 93.38 133 ILE A N 1
ATOM 1048 C CA . ILE A 1 133 ? 7.833 1.270 5.231 1.00 93.38 133 ILE A CA 1
ATOM 1049 C C . ILE A 1 133 ? 6.651 0.504 5.839 1.00 93.38 133 ILE A C 1
ATOM 1051 O O . ILE A 1 133 ? 5.697 1.110 6.343 1.00 93.38 133 ILE A O 1
ATOM 1055 N N . THR A 1 134 ? 6.726 -0.827 5.859 1.00 92.19 134 THR A N 1
ATOM 1056 C CA . THR A 1 134 ? 5.685 -1.679 6.443 1.00 92.19 134 THR A CA 1
ATOM 1057 C C . THR A 1 134 ? 5.648 -1.532 7.961 1.00 92.19 134 THR A C 1
ATOM 1059 O O . THR A 1 134 ? 4.576 -1.352 8.544 1.00 92.19 134 THR A O 1
ATOM 1062 N N . GLU A 1 135 ? 6.813 -1.523 8.611 1.00 93.12 135 GLU A N 1
ATOM 1063 C CA . GLU A 1 135 ? 6.940 -1.303 10.048 1.00 93.12 135 GLU A CA 1
ATOM 1064 C C . GLU A 1 135 ? 6.417 0.084 10.439 1.00 93.12 135 GLU A C 1
ATOM 1066 O O . GLU A 1 135 ? 5.694 0.218 11.429 1.00 93.12 135 GLU A O 1
ATOM 1071 N N . THR A 1 136 ? 6.690 1.107 9.627 1.00 93.19 136 THR A N 1
ATOM 1072 C CA . THR A 1 136 ? 6.120 2.449 9.805 1.00 93.19 136 THR A CA 1
ATOM 1073 C C . THR A 1 136 ? 4.587 2.413 9.775 1.00 93.19 136 THR A C 1
ATOM 1075 O O . THR A 1 136 ? 3.930 2.963 10.668 1.00 93.19 136 THR A O 1
ATOM 1078 N N . GLY A 1 137 ? 4.003 1.699 8.806 1.00 91.38 137 GLY A N 1
ATOM 1079 C CA . GLY A 1 137 ? 2.560 1.472 8.722 1.00 91.38 137 GLY A CA 1
ATOM 1080 C C . GLY A 1 137 ? 1.987 0.804 9.977 1.00 91.38 137 GLY A C 1
ATOM 1081 O O . GLY A 1 137 ? 1.008 1.300 10.546 1.00 91.38 137 GLY A O 1
ATOM 1082 N N . ILE A 1 138 ? 2.631 -0.262 10.458 1.00 92.00 138 ILE A N 1
ATOM 1083 C CA . ILE A 1 138 ? 2.236 -1.008 11.666 1.00 92.00 138 ILE A CA 1
ATOM 1084 C C . ILE A 1 138 ? 2.333 -0.126 12.918 1.00 92.00 138 ILE A C 1
ATOM 1086 O O . ILE A 1 138 ? 1.365 -0.004 13.676 1.00 92.00 138 ILE A O 1
ATOM 1090 N N . LYS A 1 139 ? 3.473 0.541 13.129 1.00 91.06 139 LYS A N 1
ATOM 1091 C CA . LYS A 1 139 ? 3.711 1.420 14.285 1.00 91.06 139 LYS A CA 1
ATOM 1092 C C . LYS A 1 139 ? 2.687 2.551 14.358 1.00 91.06 139 LYS A C 1
ATOM 1094 O O . LYS A 1 139 ? 2.230 2.870 15.453 1.00 91.06 139 LYS A O 1
ATOM 1099 N N . SER A 1 140 ? 2.261 3.097 13.213 1.00 89.00 140 SER A N 1
ATOM 1100 C CA . SER A 1 140 ? 1.228 4.144 13.153 1.00 89.00 140 SER A CA 1
ATOM 1101 C C . SER A 1 140 ? -0.121 3.726 13.753 1.00 89.00 140 SER A C 1
ATOM 1103 O O . SER A 1 140 ? -0.915 4.580 14.147 1.00 89.00 140 SER A O 1
ATOM 1105 N N . ARG A 1 141 ? -0.407 2.417 13.788 1.00 85.38 141 ARG A N 1
ATOM 1106 C CA . ARG A 1 141 ? -1.638 1.857 14.359 1.00 85.38 141 ARG A CA 1
ATOM 1107 C C . ARG A 1 141 ? -1.469 1.540 15.840 1.00 85.38 141 ARG A C 1
ATOM 1109 O O . ARG A 1 141 ? -2.315 1.921 16.639 1.00 85.38 141 ARG A O 1
ATOM 1116 N N . MET A 1 142 ? -0.333 0.955 16.217 1.00 79.06 142 MET A N 1
ATOM 1117 C CA . MET A 1 142 ? -0.042 0.577 17.607 1.00 79.06 142 MET A CA 1
ATOM 1118 C C . MET A 1 142 ? 0.053 1.776 18.560 1.00 79.06 142 MET A C 1
ATOM 1120 O O . MET A 1 142 ? -0.278 1.664 19.739 1.00 79.06 142 MET A O 1
ATOM 1124 N N . THR A 1 143 ? 0.502 2.935 18.074 1.00 67.81 143 THR A N 1
ATOM 1125 C CA . THR A 1 143 ? 0.543 4.166 18.880 1.00 67.81 143 THR A CA 1
ATOM 1126 C C . THR A 1 143 ? -0.834 4.794 19.073 1.00 67.81 143 THR A C 1
ATOM 1128 O O . THR A 1 143 ? -1.060 5.449 20.087 1.00 67.81 143 THR A O 1
ATOM 1131 N N . LYS A 1 144 ? -1.766 4.571 18.140 1.00 60.56 144 LYS A N 1
ATOM 1132 C CA . LYS A 1 144 ? -3.115 5.144 18.180 1.00 60.56 144 LYS A CA 1
ATOM 1133 C C . LYS A 1 144 ? -4.019 4.438 19.199 1.00 60.56 144 LYS A C 1
ATOM 1135 O O . LYS A 1 144 ? -4.820 5.105 19.842 1.00 60.56 144 LYS A O 1
ATOM 1140 N N . ASP A 1 145 ? -3.826 3.135 19.413 1.00 57.88 145 ASP A N 1
ATOM 1141 C CA . ASP A 1 145 ? -4.614 2.335 20.367 1.00 57.88 145 ASP A CA 1
ATOM 1142 C C . ASP A 1 145 ? -4.181 2.511 21.839 1.00 57.88 145 ASP A C 1
ATOM 1144 O O . ASP A 1 145 ? -4.912 2.129 22.748 1.00 57.88 145 ASP A O 1
ATOM 1148 N N . ARG A 1 146 ? -3.015 3.119 22.107 1.00 54.66 146 ARG A N 1
ATOM 1149 C CA . ARG A 1 146 ? -2.510 3.382 23.476 1.00 54.66 146 ARG A CA 1
ATOM 1150 C C . ARG A 1 146 ? -2.925 4.742 24.051 1.00 54.66 146 ARG A C 1
ATOM 1152 O O . ARG A 1 146 ? -2.452 5.121 25.118 1.00 54.66 146 ARG A O 1
ATOM 1159 N N . GLY A 1 147 ? -3.756 5.490 23.331 1.00 50.69 147 GLY A N 1
ATOM 1160 C CA . GLY A 1 147 ? -4.178 6.844 23.683 1.00 50.69 147 GLY A CA 1
ATOM 1161 C C . GLY A 1 147 ? -5.617 6.943 24.188 1.00 50.69 147 GLY A C 1
ATOM 1162 O O . GLY A 1 147 ? -6.307 7.869 23.766 1.00 50.69 147 GLY A O 1
ATOM 1163 N N . HIS A 1 148 ? -6.078 6.017 25.035 1.00 39.06 148 HIS A N 1
ATOM 1164 C CA . HIS A 1 148 ? -7.362 6.096 25.749 1.00 39.06 148 HIS A CA 1
ATOM 1165 C C . HIS A 1 148 ? -7.213 5.646 27.202 1.00 39.06 148 HIS A C 1
ATOM 1167 O O . HIS A 1 148 ? -6.595 4.582 27.424 1.00 39.06 148 HIS A O 1
#

Nearest PDB structures (foldseek):
  3ctm-assembly2_H  TM=4.888E-01  e=1.566E-01  Candida parapsilosis
  3ctm-assembly1_C  TM=4.961E-01  e=2.325E-01  Candida parapsilosis
  4dmg-assembly1_B  TM=6.054E-01  e=5.844E-01  Thermus thermophilus HB8
  6cgq-assembly1_B-2  TM=4.568E-01  e=1.787E-01  Bacillus spizizenii
  7dlm-assembly1_A  TM=4.715E-01  e=5.472E-01  Candida parapsilosis

Mean predicted aligned error: 12.27 Å

InterPro domains:
  IPR049625 Glycosyltransferase 61, catalytic domain [PF04577] (2-42)

Organism: NCBI:txid2512241

Solvent-accessible surface area (backbone atoms only — not comparable to full-atom values): 9218 Å² total; per-residue (Å²): 138,83,72,63,88,85,43,58,68,72,55,47,46,50,52,29,34,73,33,55,60,46,78,25,51,58,70,49,55,47,74,46,61,72,46,26,39,67,64,61,20,22,38,33,40,40,28,46,62,96,59,83,82,57,64,58,59,51,50,22,58,77,41,47,28,45,73,49,73,51,70,22,46,71,48,54,80,87,73,61,57,64,75,63,57,48,61,64,46,65,77,64,74,88,85,81,89,84,88,90,82,92,78,90,83,91,81,89,85,79,99,64,80,83,70,77,64,65,81,77,56,51,66,48,69,57,69,68,63,54,49,52,53,50,50,51,41,50,51,64,44,62,62,60,75,71,73,122